Protein AF-A0A397U4J9-F1 (afdb_monomer)

Organism: NCBI:txid44941

pLDDT: mean 84.46, std 11.75, range [53.84, 97.38]

Solvent-accessible surface area (backbone atoms only — not comparable to full-atom values): 6083 Å² total; per-residue (Å²): 115,74,42,70,66,43,46,47,75,84,66,29,71,51,72,66,59,50,51,54,52,54,52,48,53,52,54,36,51,73,38,79,79,35,71,68,27,49,55,50,51,52,43,66,71,63,71,59,74,79,47,59,63,58,53,52,62,70,53,60,80,82,78,80,80,57,95,87,62,81,88,70,90,73,92,79,70,71,90,79,53,77,84,67,66,42,91,89,62,68,72,90,127

Foldseek 3Di:
DVQCQDQDPVSHDDPVVVVVVVVVLVVQCVVCPHPSNVVVVCCVVVPPPVCPVVVVVVPPPPDDDDPPDDPDDDDDDPVPDDRGDGPVRPDDD

Sequence (93 aa):
MNECLDAEAQSRPTAKVLCDELWQFYNDLENGKTVLYKQIEEIRDSGKNPSVYDQAKSTRFNYQTHKQAIYASRSLDFSKLPKPINAGEVPDV

Secondary structure (DSSP, 8-state):
-GGGG-SSGGGSPPHHHHHHHHHHHHHHHHSTTSHHHHHHHHHHHTS----HHHHHHHS-------TT---S-----GGGSPPP--TT-PPP-

Radius of gyration: 19.85 Å; Cα contacts (8 Å, |Δi|>4): 32; chains: 1; bounding box: 39×32×53 Å

Structure (mmCIF, N/CA/C/O backbone):
data_AF-A0A397U4J9-F1
#
_entry.id   AF-A0A397U4J9-F1
#
loop_
_atom_site.group_PDB
_atom_site.id
_atom_site.type_symbol
_atom_site.label_atom_id
_atom_site.label_alt_id
_atom_site.label_comp_id
_atom_site.label_asym_id
_atom_site.label_entity_id
_atom_site.label_seq_id
_atom_site.pdbx_PDB_ins_code
_atom_site.Cartn_x
_atom_site.Cartn_y
_atom_site.Cartn_z
_atom_site.occupancy
_atom_site.B_iso_or_equiv
_atom_site.auth_seq_id
_atom_site.auth_comp_id
_atom_site.auth_asym_id
_atom_site.auth_atom_id
_atom_site.pdbx_PDB_model_num
ATOM 1 N N . MET A 1 1 ? -4.623 1.040 -6.446 1.00 75.75 1 MET A N 1
ATOM 2 C CA . MET A 1 1 ? -4.057 1.454 -5.131 1.00 75.75 1 MET A CA 1
ATOM 3 C C . MET A 1 1 ? -4.947 2.371 -4.287 1.00 75.75 1 MET A C 1
ATOM 5 O O . MET A 1 1 ? -5.000 2.124 -3.091 1.00 75.75 1 MET A O 1
ATOM 9 N N . ASN A 1 2 ? -5.644 3.389 -4.816 1.00 85.44 2 ASN A N 1
ATOM 10 C CA . ASN A 1 2 ? -6.550 4.213 -3.979 1.00 85.44 2 ASN A CA 1
ATOM 11 C C . ASN A 1 2 ? -7.642 3.382 -3.282 1.00 85.44 2 ASN A C 1
ATOM 13 O O . ASN A 1 2 ? -8.010 3.675 -2.153 1.00 85.44 2 ASN A O 1
ATOM 17 N N . GLU A 1 3 ? -8.067 2.287 -3.911 1.00 90.81 3 GLU A N 1
ATOM 18 C CA . GLU A 1 3 ? -8.996 1.299 -3.350 1.00 90.81 3 GLU A CA 1
ATOM 19 C C . GLU A 1 3 ? -8.492 0.657 -2.044 1.00 90.81 3 GLU A C 1
ATOM 21 O O . GLU A 1 3 ? -9.284 0.233 -1.211 1.00 90.81 3 GLU A O 1
ATOM 26 N N . CYS A 1 4 ? -7.176 0.626 -1.795 1.00 92.94 4 CYS A N 1
ATOM 27 C CA . CYS A 1 4 ? -6.625 0.158 -0.517 1.00 92.94 4 CYS A CA 1
ATOM 28 C C . CYS A 1 4 ? -7.019 1.059 0.660 1.00 92.94 4 CYS A C 1
ATOM 30 O O . CYS A 1 4 ? -6.994 0.615 1.808 1.00 92.94 4 CYS A O 1
ATOM 32 N N . LEU A 1 5 ? -7.327 2.326 0.376 1.00 92.31 5 LEU A N 1
ATOM 33 C CA . LEU A 1 5 ? -7.706 3.336 1.357 1.00 92.31 5 LEU A CA 1
ATOM 34 C C . LEU A 1 5 ? -9.223 3.459 1.507 1.00 92.31 5 LEU A C 1
ATOM 36 O O . LEU A 1 5 ? -9.672 4.305 2.278 1.00 92.31 5 LEU A O 1
ATOM 40 N N . ASP A 1 6 ? -9.997 2.629 0.801 1.00 93.62 6 ASP A N 1
ATOM 41 C CA . ASP A 1 6 ? -11.450 2.697 0.856 1.00 93.62 6 ASP A CA 1
ATOM 42 C C . ASP A 1 6 ? -11.957 2.440 2.282 1.00 93.62 6 ASP A C 1
ATOM 44 O O . ASP A 1 6 ? -11.478 1.559 3.012 1.00 93.62 6 ASP A O 1
ATOM 48 N N . ALA A 1 7 ? -12.917 3.246 2.715 1.00 92.06 7 ALA A N 1
ATOM 49 C CA . ALA A 1 7 ? -13.494 3.161 4.041 1.00 92.06 7 ALA A CA 1
ATOM 50 C C . ALA A 1 7 ? -14.239 1.830 4.250 1.00 92.06 7 ALA A C 1
ATOM 52 O O . ALA A 1 7 ? -14.162 1.239 5.334 1.00 92.06 7 ALA A O 1
ATOM 53 N N . GLU A 1 8 ? -14.896 1.312 3.212 1.00 91.12 8 GLU A N 1
ATOM 54 C CA . GLU A 1 8 ? -15.592 0.035 3.239 1.00 91.12 8 GLU A CA 1
ATOM 55 C C . GLU A 1 8 ? -14.623 -1.128 2.991 1.00 91.12 8 GLU A C 1
ATOM 57 O O . GLU A 1 8 ? -13.960 -1.238 1.964 1.00 91.12 8 GLU A O 1
ATOM 62 N N . ALA A 1 9 ? -14.568 -2.070 3.937 1.00 90.12 9 ALA A N 1
ATOM 63 C CA . ALA A 1 9 ? -13.632 -3.192 3.862 1.00 90.12 9 ALA A CA 1
ATOM 64 C C . ALA A 1 9 ? -13.844 -4.095 2.632 1.00 90.12 9 ALA A C 1
ATOM 66 O O . ALA A 1 9 ? -12.885 -4.691 2.155 1.00 90.12 9 ALA A O 1
ATOM 67 N N . GLN A 1 10 ? -15.081 -4.197 2.134 1.00 91.56 10 GLN A N 1
ATOM 68 C CA . GLN A 1 10 ? -15.425 -5.021 0.968 1.00 91.56 10 GLN A CA 1
ATOM 69 C C . GLN A 1 10 ? -14.965 -4.394 -0.354 1.00 91.56 10 GLN A C 1
ATOM 71 O O . GLN A 1 10 ? -14.755 -5.113 -1.325 1.00 91.56 10 GLN A O 1
ATOM 76 N N . SER A 1 11 ? -14.791 -3.072 -0.378 1.00 93.44 11 SER A N 1
ATOM 77 C CA . SER A 1 11 ? -14.296 -2.327 -1.537 1.00 93.44 11 SER A CA 1
ATOM 78 C C . SER A 1 11 ?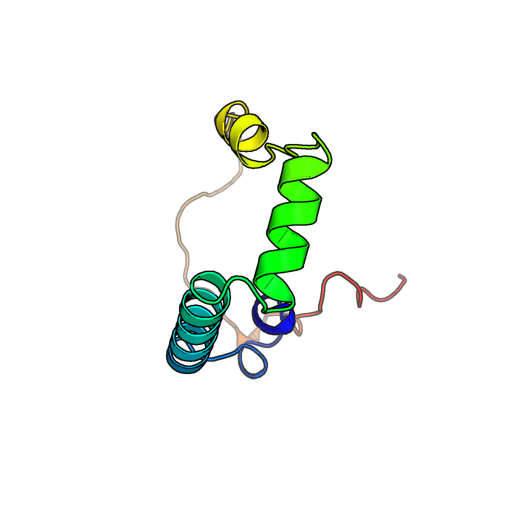 -12.771 -2.370 -1.646 1.00 93.44 11 SER A C 1
ATOM 80 O O . SER A 1 11 ? -12.213 -1.998 -2.675 1.00 93.44 11 SER A O 1
ATOM 82 N N . ARG A 1 12 ? -12.076 -2.835 -0.599 1.00 95.69 12 ARG A N 1
ATOM 83 C CA . ARG A 1 12 ? -10.619 -2.975 -0.617 1.00 95.69 12 ARG A CA 1
ATOM 84 C C . ARG A 1 12 ? -10.209 -4.218 -1.403 1.00 95.69 12 ARG A C 1
ATOM 86 O O . ARG A 1 12 ? -10.809 -5.283 -1.232 1.00 95.69 12 ARG A O 1
ATOM 93 N N . PRO A 1 13 ? -9.124 -4.142 -2.186 1.00 96.62 13 PRO A N 1
ATOM 94 C CA . PRO A 1 13 ? -8.589 -5.307 -2.863 1.00 96.62 13 PRO A CA 1
ATOM 95 C C . PRO A 1 13 ? -8.089 -6.340 -1.851 1.00 96.62 13 PRO A C 1
ATOM 97 O O . PRO A 1 13 ? -7.564 -6.023 -0.779 1.00 96.62 13 PRO A O 1
ATOM 100 N N . THR A 1 14 ? -8.227 -7.613 -2.211 1.00 96.38 14 THR A N 1
ATOM 101 C CA . THR A 1 14 ? -7.666 -8.702 -1.407 1.00 96.38 14 THR A CA 1
ATOM 102 C C . THR A 1 14 ? -6.141 -8.718 -1.500 1.00 96.38 14 THR A C 1
ATOM 104 O O . THR A 1 14 ? -5.554 -8.272 -2.486 1.00 96.38 14 THR A O 1
ATOM 107 N N . ALA A 1 15 ? -5.488 -9.324 -0.506 1.00 95.81 15 ALA A N 1
ATOM 108 C CA . ALA A 1 15 ? -4.033 -9.483 -0.504 1.00 95.81 15 ALA A CA 1
ATOM 109 C C . ALA A 1 15 ? -3.504 -10.193 -1.763 1.00 95.81 15 ALA A C 1
ATOM 111 O O . ALA A 1 15 ? -2.429 -9.858 -2.249 1.00 95.81 15 ALA A O 1
ATOM 112 N N . LYS A 1 16 ? -4.268 -11.146 -2.314 1.00 97.38 16 LYS A N 1
ATOM 113 C CA . LYS A 1 16 ? -3.901 -11.852 -3.546 1.00 97.38 16 LYS A CA 1
ATOM 114 C C . LYS A 1 16 ? -3.871 -10.906 -4.748 1.00 97.38 16 LYS A C 1
ATOM 116 O O . LYS A 1 16 ? -2.865 -10.859 -5.441 1.00 97.38 16 LYS A O 1
ATOM 121 N N . VAL A 1 17 ? -4.940 -10.128 -4.942 1.00 96.44 17 VAL A N 1
ATOM 122 C CA . VAL A 1 17 ? -5.041 -9.151 -6.041 1.00 96.44 17 VAL A CA 1
ATOM 123 C C . VAL A 1 17 ? -3.906 -8.133 -5.958 1.00 96.44 17 VAL A C 1
ATOM 125 O O . VAL A 1 17 ? -3.239 -7.876 -6.953 1.00 96.44 17 VAL A O 1
ATOM 128 N N . LEU A 1 18 ? -3.620 -7.626 -4.756 1.00 95.56 18 LEU A N 1
ATOM 129 C CA . LEU A 1 18 ? -2.498 -6.711 -4.547 1.00 95.56 18 LEU A CA 1
ATOM 130 C C . LEU A 1 18 ? -1.150 -7.345 -4.882 1.00 95.56 18 LEU A C 1
ATOM 132 O O . LEU A 1 18 ? -0.297 -6.687 -5.468 1.00 95.56 18 LEU A O 1
ATOM 136 N N . CYS A 1 19 ? -0.942 -8.610 -4.516 1.00 96.12 19 CYS A N 1
ATOM 137 C CA . CYS A 1 19 ? 0.302 -9.300 -4.836 1.00 96.12 19 CYS A CA 1
ATOM 138 C C . CYS A 1 19 ? 0.504 -9.421 -6.352 1.00 96.12 19 CYS A C 1
ATOM 140 O O . CYS A 1 19 ? 1.612 -9.193 -6.836 1.00 96.12 19 CYS A O 1
ATOM 142 N N . ASP A 1 20 ? -0.562 -9.746 -7.084 1.00 96.56 20 ASP A N 1
ATOM 143 C CA . ASP A 1 20 ? -0.529 -9.869 -8.540 1.00 96.56 20 ASP A CA 1
ATOM 144 C C . ASP A 1 20 ? -0.251 -8.505 -9.204 1.00 96.56 20 ASP A C 1
ATOM 146 O O . ASP A 1 20 ? 0.604 -8.418 -10.086 1.00 96.56 20 ASP A O 1
ATOM 150 N N . GLU A 1 21 ? -0.896 -7.422 -8.746 1.00 95.19 21 GLU A N 1
ATOM 151 C CA . GLU A 1 21 ? -0.635 -6.054 -9.235 1.00 95.19 21 GLU A CA 1
ATOM 152 C C . GLU A 1 21 ? 0.813 -5.611 -8.988 1.00 95.19 21 GLU A C 1
ATOM 154 O O . GLU A 1 21 ? 1.480 -5.110 -9.894 1.00 95.19 21 GLU A O 1
ATOM 159 N N . LEU A 1 22 ? 1.327 -5.824 -7.772 1.00 93.94 22 LEU A N 1
ATOM 160 C CA . LEU A 1 22 ? 2.702 -5.466 -7.419 1.00 93.94 22 LEU A CA 1
ATOM 161 C C . LEU A 1 22 ? 3.724 -6.247 -8.251 1.00 93.94 22 LEU A C 1
ATOM 163 O O . LEU A 1 22 ? 4.757 -5.695 -8.633 1.00 93.94 22 LEU A O 1
ATOM 167 N N . TRP A 1 23 ? 3.429 -7.510 -8.564 1.00 95.69 23 TRP A N 1
ATOM 168 C CA . TRP A 1 23 ? 4.267 -8.311 -9.449 1.00 95.69 23 TRP A CA 1
ATOM 169 C C . TRP A 1 23 ? 4.294 -7.752 -10.876 1.00 95.69 23 TRP A C 1
ATOM 171 O O . TRP A 1 23 ? 5.352 -7.711 -11.500 1.00 95.69 23 TRP A O 1
ATOM 181 N N . GLN A 1 24 ? 3.160 -7.268 -11.392 1.00 94.25 24 GLN A N 1
ATOM 182 C CA . GLN A 1 24 ? 3.135 -6.611 -12.702 1.00 94.25 24 GLN A CA 1
ATOM 183 C C . GLN A 1 24 ? 3.955 -5.322 -12.710 1.00 94.25 24 GLN A C 1
ATOM 185 O O . GLN A 1 24 ? 4.753 -5.131 -13.622 1.00 94.25 24 GLN A O 1
ATOM 190 N N . PHE A 1 25 ? 3.859 -4.490 -11.669 1.00 93.25 25 PHE A N 1
ATOM 191 C CA . PHE A 1 25 ? 4.704 -3.295 -11.558 1.00 93.25 25 PHE A CA 1
ATOM 192 C C . PHE A 1 25 ? 6.196 -3.627 -11.537 1.00 93.25 25 PHE A C 1
ATOM 194 O O . PHE A 1 25 ? 6.991 -2.904 -12.133 1.00 93.25 25 PHE A O 1
ATOM 201 N N . TYR A 1 26 ? 6.584 -4.723 -10.883 1.00 93.19 26 TYR A N 1
ATOM 202 C CA . TYR A 1 26 ? 7.967 -5.193 -10.898 1.00 93.19 26 TYR A CA 1
ATOM 203 C C . TYR A 1 26 ? 8.440 -5.553 -12.316 1.00 93.19 26 TYR A C 1
ATOM 205 O O . TYR A 1 26 ? 9.508 -5.112 -12.737 1.00 93.19 26 TYR A O 1
ATOM 213 N N . ASN A 1 27 ? 7.627 -6.281 -13.084 1.00 93.94 27 ASN A N 1
ATOM 214 C CA . ASN A 1 27 ? 7.961 -6.617 -14.473 1.00 93.94 27 ASN A CA 1
ATOM 215 C C . ASN A 1 27 ? 7.991 -5.367 -15.368 1.00 93.94 27 ASN A C 1
ATOM 217 O O . ASN A 1 27 ? 8.862 -5.225 -16.227 1.00 93.94 27 ASN A O 1
ATOM 221 N N . ASP A 1 28 ? 7.059 -4.435 -15.154 1.00 94.38 28 ASP A N 1
ATOM 222 C CA . ASP A 1 28 ? 7.010 -3.177 -15.895 1.00 94.38 28 ASP A CA 1
ATOM 223 C C . ASP A 1 28 ? 8.249 -2.318 -15.638 1.00 94.38 28 ASP A C 1
ATOM 225 O O . ASP A 1 28 ? 8.728 -1.645 -16.549 1.00 94.38 28 AS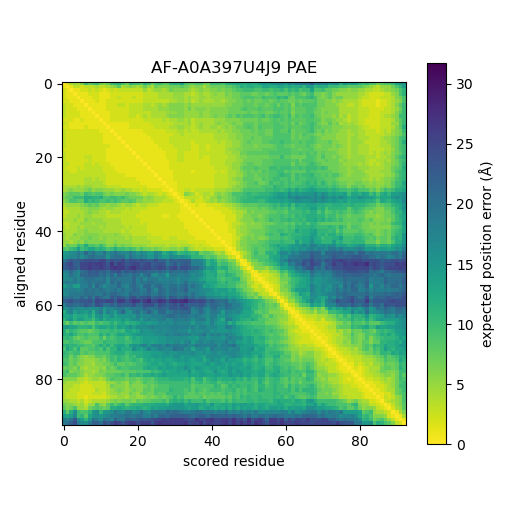P A O 1
ATOM 229 N N . LEU A 1 29 ? 8.785 -2.356 -14.419 1.00 92.19 29 LEU A N 1
ATOM 230 C CA . LEU A 1 29 ? 10.034 -1.700 -14.046 1.00 92.19 29 LEU A CA 1
ATOM 231 C C . LEU A 1 29 ? 11.258 -2.313 -14.724 1.00 92.19 29 LEU A C 1
ATOM 233 O O . LEU A 1 29 ? 12.170 -1.586 -15.107 1.00 92.19 29 LEU A O 1
ATOM 237 N N . GLU A 1 30 ? 11.293 -3.634 -14.883 1.00 91.06 30 GLU A N 1
ATOM 238 C CA . GLU A 1 30 ? 12.369 -4.306 -15.618 1.00 91.06 30 GLU A CA 1
ATOM 239 C C . GLU A 1 30 ? 12.341 -3.929 -17.112 1.00 91.06 30 GLU A C 1
ATOM 241 O O . GLU A 1 30 ? 13.374 -3.835 -17.780 1.00 91.06 30 GLU A O 1
ATOM 246 N N . ASN A 1 31 ? 11.152 -3.625 -17.638 1.00 89.44 31 ASN A N 1
ATOM 247 C CA . ASN A 1 31 ? 10.972 -3.144 -18.996 1.00 89.44 31 ASN A CA 1
ATOM 248 C C . ASN A 1 31 ? 11.135 -1.616 -19.087 1.00 89.44 31 ASN A C 1
ATOM 250 O O . ASN A 1 31 ? 10.178 -0.850 -18.969 1.00 89.44 31 ASN A O 1
ATOM 254 N N . GLY A 1 32 ? 12.343 -1.172 -19.446 1.00 84.81 32 GLY A N 1
ATOM 255 C CA . GLY A 1 32 ? 12.721 0.245 -19.589 1.00 84.81 32 GLY A CA 1
ATOM 256 C C . GLY A 1 32 ? 11.914 1.102 -20.587 1.00 84.81 32 GLY A C 1
ATOM 257 O O . GLY A 1 32 ? 12.263 2.251 -20.851 1.00 84.81 32 GLY A O 1
ATOM 258 N N . LYS A 1 33 ? 10.857 0.561 -21.203 1.00 91.06 33 LYS A N 1
ATOM 259 C CA . LYS A 1 33 ? 9.972 1.271 -22.139 1.00 91.06 33 LYS A CA 1
ATOM 260 C C . LYS A 1 33 ? 8.568 1.517 -21.590 1.00 91.06 33 LYS A C 1
ATOM 262 O O . LYS A 1 33 ? 7.804 2.228 -22.253 1.00 91.06 33 LYS A O 1
ATOM 267 N N . THR A 1 34 ? 8.218 0.953 -20.435 1.00 95.56 34 THR A N 1
ATOM 268 C CA . THR A 1 34 ? 6.884 1.118 -19.844 1.00 95.56 34 THR A CA 1
ATOM 269 C C . THR A 1 34 ? 6.640 2.551 -19.389 1.00 95.56 34 THR A C 1
ATOM 271 O O . THR A 1 34 ? 7.564 3.345 -19.200 1.00 95.56 34 THR A O 1
ATOM 274 N N . VAL A 1 35 ? 5.361 2.897 -19.234 1.00 94.06 35 VAL A N 1
ATOM 275 C CA . VAL A 1 35 ? 4.957 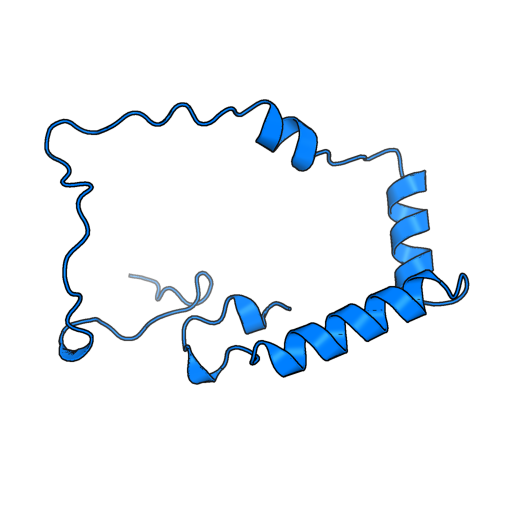4.200 -18.692 1.00 94.06 35 VAL A CA 1
ATOM 276 C C . VAL A 1 35 ? 5.484 4.362 -17.267 1.00 94.06 35 VAL A C 1
ATOM 278 O O . VAL A 1 35 ? 6.050 5.406 -16.955 1.00 94.06 35 VAL A O 1
ATOM 281 N N . LEU A 1 36 ? 5.378 3.312 -16.446 1.00 92.88 36 LEU A N 1
ATOM 282 C CA . LEU A 1 36 ? 5.856 3.306 -15.064 1.00 92.88 36 LEU A CA 1
ATOM 283 C C . LEU A 1 36 ? 7.363 3.582 -14.975 1.00 92.88 36 LEU A C 1
ATOM 285 O O . LEU A 1 36 ? 7.777 4.447 -14.206 1.00 92.88 36 LEU A O 1
ATOM 289 N N . TYR A 1 37 ? 8.175 2.897 -15.789 1.00 93.94 37 TYR A N 1
ATOM 290 C CA . TYR A 1 37 ? 9.618 3.131 -15.825 1.00 93.94 37 TYR A CA 1
ATOM 291 C C . TYR A 1 37 ? 9.938 4.589 -16.174 1.00 93.94 37 TYR A C 1
ATOM 293 O O . TYR A 1 37 ? 10.677 5.252 -15.453 1.00 93.94 37 TYR A O 1
ATOM 301 N N . LYS A 1 38 ? 9.321 5.129 -17.234 1.00 93.62 38 LYS A N 1
ATOM 302 C CA . LYS A 1 38 ? 9.543 6.520 -17.666 1.00 93.62 38 LYS A CA 1
ATOM 303 C C . LYS A 1 38 ? 9.170 7.537 -16.589 1.00 93.62 38 LYS A C 1
ATOM 305 O O . LYS A 1 38 ? 9.932 8.465 -16.357 1.00 93.62 38 LYS A O 1
ATOM 310 N N .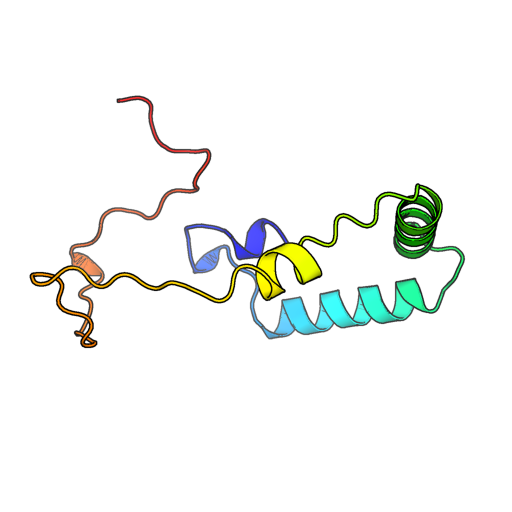 GLN A 1 39 ? 8.042 7.342 -15.906 1.00 90.88 39 GLN A N 1
ATOM 311 C CA . GLN A 1 39 ? 7.626 8.212 -14.801 1.00 90.88 39 GLN A CA 1
ATOM 312 C C . GLN A 1 39 ? 8.650 8.217 -13.657 1.00 90.88 39 GLN A C 1
ATOM 314 O O . GLN A 1 39 ? 8.908 9.258 -13.056 1.00 90.88 39 GLN A O 1
ATOM 319 N N . ILE A 1 40 ? 9.255 7.066 -13.361 1.00 89.25 40 ILE A N 1
ATOM 320 C CA . ILE A 1 40 ? 10.288 6.950 -12.326 1.00 89.25 40 ILE A CA 1
ATOM 321 C C . ILE A 1 40 ? 11.586 7.637 -12.751 1.00 89.25 40 ILE A C 1
ATOM 323 O O . ILE A 1 40 ? 12.171 8.355 -11.939 1.00 89.25 40 ILE A O 1
ATOM 327 N N . GLU A 1 41 ? 12.004 7.480 -14.008 1.00 90.88 41 GLU A N 1
ATOM 328 C CA . GLU A 1 41 ? 13.152 8.211 -14.561 1.00 90.88 41 GLU A CA 1
ATOM 329 C C . GLU A 1 41 ? 12.922 9.727 -14.497 1.00 90.88 41 GLU A C 1
ATOM 331 O O . GLU A 1 41 ? 13.776 10.450 -13.997 1.00 90.88 41 GLU A O 1
ATOM 336 N N . GLU A 1 42 ? 11.743 10.210 -14.901 1.00 91.00 42 GLU A N 1
ATOM 337 C CA . GLU A 1 42 ? 11.384 11.632 -14.837 1.00 91.00 42 GLU A CA 1
ATOM 338 C C . GLU A 1 42 ? 11.452 12.185 -13.405 1.00 91.00 42 GLU A C 1
ATOM 340 O O . GLU A 1 42 ? 11.982 13.276 -13.182 1.00 91.00 42 GLU A O 1
ATOM 345 N N . ILE A 1 43 ? 10.952 11.438 -12.413 1.00 87.19 43 ILE A N 1
ATOM 346 C CA . ILE A 1 43 ? 11.048 11.829 -10.999 1.00 87.19 43 ILE A CA 1
ATOM 347 C C . ILE A 1 43 ? 12.511 11.859 -10.554 1.00 87.19 43 ILE A C 1
ATOM 349 O O . ILE A 1 43 ? 12.929 12.837 -9.929 1.00 87.19 43 ILE A O 1
ATOM 353 N N . ARG A 1 44 ? 13.296 10.830 -10.893 1.00 85.00 44 ARG A N 1
ATOM 354 C CA . ARG A 1 44 ? 14.719 10.746 -10.541 1.00 85.00 44 ARG A CA 1
ATOM 355 C C . ARG A 1 44 ? 15.510 11.916 -11.127 1.00 85.00 44 ARG A C 1
ATOM 357 O O . ARG A 1 44 ? 16.307 12.532 -10.422 1.00 85.00 44 ARG A O 1
ATOM 364 N N . ASP A 1 45 ? 15.242 12.250 -12.382 1.00 88.06 45 ASP A N 1
ATOM 365 C CA . ASP A 1 45 ? 15.931 13.307 -13.119 1.00 88.06 45 ASP A CA 1
ATOM 366 C C . ASP A 1 45 ? 15.456 14.708 -12.706 1.00 88.06 45 ASP A C 1
ATOM 368 O O . ASP A 1 45 ? 16.195 15.683 -12.839 1.00 88.06 45 ASP A O 1
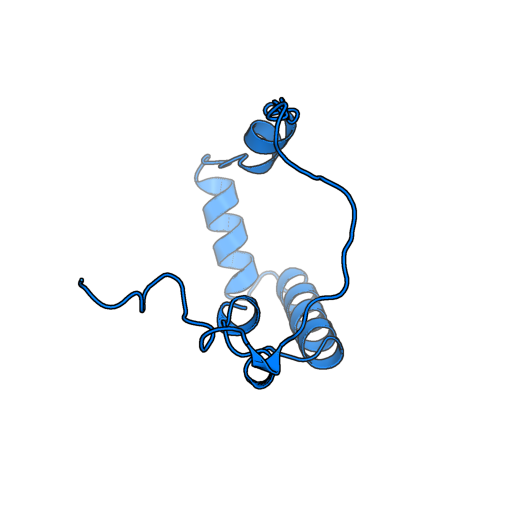ATOM 372 N N . SER A 1 46 ? 14.256 14.830 -12.123 1.00 85.12 46 SER A N 1
ATOM 373 C CA . SER A 1 46 ? 13.725 16.110 -11.639 1.00 85.12 46 SER A CA 1
ATOM 374 C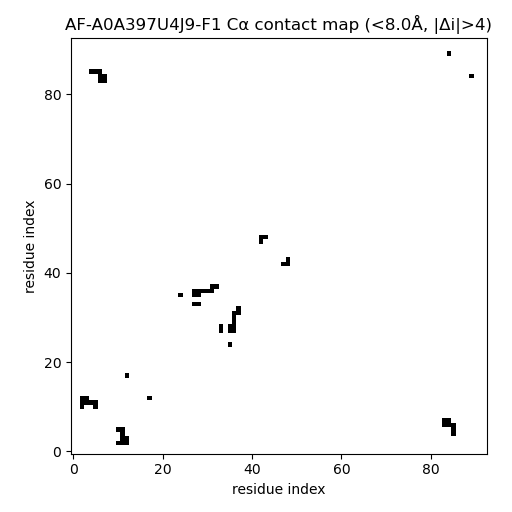 C . SER A 1 46 ? 14.528 16.726 -10.485 1.00 85.12 46 SER A C 1
ATOM 376 O O . SER A 1 46 ? 14.242 17.856 -10.080 1.00 85.12 46 SER A O 1
ATOM 378 N N . GLY A 1 47 ? 15.482 15.991 -9.896 1.00 70.38 47 GLY A N 1
ATOM 379 C CA . GLY A 1 47 ? 16.276 16.424 -8.738 1.00 70.38 47 GLY A CA 1
ATOM 380 C C . GLY A 1 47 ? 15.453 16.609 -7.457 1.00 70.38 47 GLY A C 1
ATOM 381 O O . GLY A 1 47 ? 16.006 16.792 -6.372 1.00 70.38 47 GLY A O 1
ATOM 382 N N . LYS A 1 48 ? 14.123 16.513 -7.555 1.00 68.50 48 LYS A N 1
ATOM 383 C CA . LYS A 1 48 ? 13.217 16.343 -6.434 1.00 68.50 48 LYS A CA 1
ATOM 384 C C . LYS A 1 48 ? 13.336 14.881 -6.033 1.00 68.50 48 LYS A C 1
ATOM 386 O O . LYS A 1 48 ? 12.614 14.030 -6.529 1.00 68.50 48 LYS A O 1
ATOM 391 N N . ASN A 1 49 ? 14.248 14.591 -5.116 1.00 62.62 49 ASN A N 1
ATOM 392 C CA . ASN A 1 49 ? 14.014 13.507 -4.179 1.00 62.62 49 ASN A CA 1
ATOM 393 C C . ASN A 1 49 ? 13.065 14.089 -3.132 1.00 62.62 49 ASN A C 1
ATOM 395 O O . ASN A 1 49 ? 13.550 14.744 -2.203 1.00 62.62 49 ASN A O 1
ATOM 399 N N . PRO A 1 50 ? 11.728 13.927 -3.232 1.00 60.16 50 PRO A N 1
ATOM 400 C CA . PRO A 1 50 ? 10.911 14.076 -2.054 1.00 60.16 50 PRO A CA 1
ATOM 401 C C . PRO A 1 50 ? 11.307 12.890 -1.192 1.00 60.16 50 PRO A C 1
ATOM 403 O O . PRO A 1 50 ? 10.707 11.819 -1.251 1.00 60.16 50 PRO A O 1
ATOM 406 N N . SER A 1 51 ? 12.376 13.042 -0.419 1.00 62.00 51 SER A N 1
ATOM 407 C CA . SER A 1 51 ? 12.728 12.048 0.566 1.00 62.00 51 SER A CA 1
ATOM 408 C C . SER A 1 51 ? 11.761 12.210 1.731 1.00 62.00 51 SER A C 1
ATOM 410 O O . SER A 1 51 ? 12.127 12.550 2.847 1.00 62.00 51 SER A O 1
ATOM 412 N N . VAL A 1 52 ? 10.476 11.983 1.447 1.00 62.72 52 VAL A N 1
ATOM 413 C CA . VAL A 1 52 ? 9.444 11.685 2.430 1.00 62.72 52 VAL A CA 1
ATOM 414 C C . VAL A 1 52 ? 9.953 10.544 3.302 1.00 62.72 52 VAL A C 1
ATOM 416 O O . VAL A 1 52 ? 9.700 10.544 4.496 1.00 62.72 52 VAL A O 1
ATOM 419 N N . TYR A 1 53 ? 10.752 9.632 2.735 1.00 63.19 53 TYR A N 1
ATOM 420 C CA . TYR A 1 53 ? 11.501 8.626 3.474 1.00 63.19 53 TYR A CA 1
ATOM 421 C C . TYR A 1 53 ? 12.498 9.224 4.484 1.00 63.19 53 TYR A C 1
ATOM 423 O O . TYR A 1 53 ? 12.392 8.910 5.666 1.00 63.19 53 TYR A O 1
ATOM 431 N N . ASP A 1 54 ? 13.433 10.094 4.083 1.00 64.25 54 ASP A N 1
ATOM 432 C CA . ASP A 1 54 ? 14.409 10.683 5.018 1.00 64.25 54 ASP A CA 1
ATOM 433 C C . ASP A 1 54 ? 13.740 11.641 6.005 1.00 64.25 54 ASP A C 1
ATOM 435 O O . ASP A 1 54 ? 14.123 11.681 7.173 1.00 64.25 54 ASP A O 1
ATOM 439 N N . GLN A 1 55 ? 12.699 12.362 5.583 1.00 65.69 55 GLN A N 1
ATOM 440 C CA . GLN A 1 55 ? 11.893 13.210 6.455 1.00 65.69 55 GLN A CA 1
ATOM 441 C C . GLN A 1 55 ? 11.113 12.367 7.475 1.00 65.69 55 GLN A C 1
ATOM 443 O O . GLN A 1 55 ? 11.154 12.673 8.665 1.00 65.69 55 GLN A O 1
ATOM 448 N N . ALA A 1 56 ? 10.473 11.268 7.066 1.00 65.94 56 ALA A N 1
ATOM 449 C CA . ALA A 1 56 ? 9.785 10.341 7.970 1.00 65.94 56 ALA A CA 1
ATOM 450 C C . ALA A 1 56 ? 10.763 9.609 8.901 1.00 65.94 56 ALA A C 1
ATOM 452 O O . ALA A 1 56 ? 10.466 9.409 10.075 1.00 65.94 56 ALA A O 1
ATOM 453 N N . LYS A 1 57 ? 11.957 9.259 8.410 1.00 64.81 57 LYS A N 1
ATOM 454 C CA . LYS A 1 57 ? 13.029 8.630 9.194 1.00 64.81 57 LYS A CA 1
ATOM 455 C C . LYS A 1 57 ? 13.642 9.595 10.214 1.00 64.81 57 LYS A C 1
ATOM 457 O O . LYS A 1 57 ? 13.944 9.184 11.333 1.00 64.81 57 LYS A O 1
ATOM 462 N N . SER A 1 58 ? 13.819 10.865 9.840 1.00 64.00 58 SER A N 1
ATOM 463 C CA . SER A 1 58 ? 14.306 11.942 10.714 1.00 64.00 58 SER A CA 1
ATOM 464 C C . SER A 1 58 ? 13.261 12.345 11.756 1.00 64.00 58 SER A C 1
ATOM 466 O O . SER A 1 58 ? 13.603 12.611 12.909 1.00 64.00 58 SER A O 1
ATOM 468 N N . THR A 1 59 ? 11.976 12.260 11.397 1.00 64.00 59 THR A N 1
ATOM 469 C CA . THR A 1 59 ? 10.843 12.356 12.326 1.00 64.00 59 THR A CA 1
ATOM 470 C C . THR A 1 59 ? 10.718 11.054 13.117 1.00 64.00 59 THR A C 1
ATOM 472 O O . THR A 1 59 ? 9.696 10.374 13.102 1.00 64.00 59 THR A O 1
ATOM 475 N N . ARG A 1 60 ? 11.789 10.671 13.821 1.00 61.97 60 ARG A N 1
ATOM 476 C CA . ARG A 1 60 ? 11.734 9.628 14.840 1.00 61.97 60 ARG A CA 1
ATOM 477 C C . ARG A 1 60 ? 10.564 9.972 15.750 1.00 61.97 60 ARG A C 1
ATOM 479 O O . ARG A 1 60 ? 10.516 11.064 16.310 1.00 61.97 60 ARG A O 1
ATOM 486 N N . PHE A 1 61 ? 9.604 9.061 15.820 1.00 63.59 61 PHE A N 1
ATOM 487 C CA . PHE A 1 61 ? 8.323 9.294 16.453 1.00 63.59 61 PHE A CA 1
ATOM 488 C C . PHE A 1 61 ? 8.478 9.776 17.903 1.00 63.59 61 PHE A C 1
ATOM 490 O O . PHE A 1 61 ? 8.695 8.987 18.824 1.00 63.59 61 PHE A O 1
ATOM 497 N N . ASN A 1 62 ? 8.346 11.082 18.115 1.00 65.88 62 ASN A N 1
ATOM 498 C CA . ASN A 1 62 ? 8.179 11.660 19.440 1.00 65.88 62 ASN A CA 1
ATOM 499 C C . ASN A 1 62 ? 6.726 11.424 19.859 1.00 65.88 62 ASN A C 1
ATOM 501 O O . ASN A 1 62 ? 5.888 12.321 19.786 1.00 65.88 62 ASN A O 1
ATOM 505 N N . TYR A 1 63 ? 6.396 10.185 20.226 1.00 69.25 63 TYR A N 1
ATOM 506 C CA . TYR A 1 63 ? 5.064 9.856 20.718 1.00 69.25 63 TYR A CA 1
ATOM 507 C C . TYR A 1 63 ? 4.892 10.435 22.122 1.00 69.25 63 TYR A C 1
ATOM 509 O O . TYR A 1 63 ? 5.342 9.860 23.113 1.00 69.25 63 TYR A O 1
ATOM 517 N N . GLN A 1 64 ? 4.231 11.584 22.213 1.00 80.06 64 GLN A N 1
ATOM 518 C CA . GLN A 1 64 ? 3.788 12.126 23.488 1.00 80.06 64 GLN A CA 1
ATOM 519 C C . GLN A 1 64 ? 2.492 11.423 23.896 1.00 80.06 64 GLN A C 1
ATOM 521 O O . GLN A 1 64 ? 1.466 11.540 23.226 1.00 80.06 64 GLN A O 1
ATOM 526 N N . THR A 1 65 ? 2.535 10.664 24.989 1.00 85.00 65 THR A N 1
ATOM 527 C CA . THR A 1 65 ? 1.346 9.996 25.517 1.00 85.00 65 THR A CA 1
ATOM 528 C C . THR A 1 65 ? 0.543 10.951 26.393 1.00 85.00 65 THR A C 1
ATOM 530 O O . THR A 1 65 ? 1.086 11.725 27.185 1.00 85.00 65 THR A O 1
ATOM 533 N N . HIS A 1 66 ? -0.779 10.909 26.258 1.00 88.31 66 HIS A N 1
ATOM 534 C CA . HIS A 1 66 ? -1.669 11.668 27.124 1.00 88.31 66 HIS A CA 1
ATOM 535 C C . HIS A 1 66 ? -1.943 10.866 28.401 1.00 88.31 66 HIS A C 1
ATOM 537 O O . HIS A 1 66 ? -2.326 9.700 28.322 1.00 88.31 66 HIS A O 1
ATOM 543 N N . LYS A 1 67 ? -1.805 11.481 29.585 1.00 90.50 67 LYS A N 1
ATOM 544 C CA . LYS A 1 67 ? -1.913 10.775 30.883 1.00 90.50 67 LYS A CA 1
ATOM 545 C C . LYS A 1 67 ? -3.260 10.080 31.121 1.00 90.50 67 LYS A C 1
ATOM 547 O O . LYS A 1 67 ? -3.330 9.161 31.923 1.00 90.50 67 LYS A O 1
ATOM 552 N N . GLN A 1 68 ? -4.319 10.531 30.452 1.00 93.00 68 GLN A N 1
ATOM 553 C CA . GLN A 1 68 ? -5.668 9.962 30.578 1.00 93.00 68 GLN A CA 1
ATOM 554 C C . GLN A 1 68 ? -6.023 8.981 29.447 1.00 93.00 68 GLN A C 1
ATOM 556 O O . GLN A 1 68 ? -7.096 8.385 29.475 1.00 93.00 68 GLN A O 1
ATOM 561 N N . ALA A 1 69 ? -5.166 8.827 28.431 1.00 88.75 69 ALA A N 1
ATOM 562 C CA . ALA A 1 69 ? -5.438 7.922 27.321 1.00 88.75 69 ALA A CA 1
ATOM 563 C C . ALA A 1 69 ? -5.103 6.470 27.701 1.00 88.75 69 ALA A C 1
ATOM 565 O O . ALA A 1 69 ? -4.090 6.190 28.340 1.00 88.75 69 ALA A O 1
ATOM 566 N N . ILE A 1 70 ? -5.958 5.537 27.280 1.00 88.31 70 ILE A N 1
ATOM 567 C CA . ILE A 1 70 ? -5.759 4.097 27.473 1.00 88.31 70 ILE A CA 1
ATOM 568 C C . ILE A 1 70 ? -5.229 3.516 26.162 1.00 88.31 70 ILE A C 1
ATOM 570 O O . ILE A 1 70 ? -5.967 3.444 25.184 1.00 88.31 70 ILE A O 1
ATOM 574 N N . TYR A 1 71 ? -3.974 3.069 26.169 1.00 85.94 71 TYR A N 1
ATOM 575 C CA . TYR A 1 71 ? -3.286 2.489 25.004 1.00 85.94 71 TYR A CA 1
ATOM 576 C C . TYR A 1 71 ? -3.319 0.949 24.973 1.00 85.94 71 TYR A C 1
ATOM 578 O O . TYR A 1 71 ? -2.586 0.322 24.215 1.00 85.94 71 TYR A O 1
ATOM 586 N N . ALA A 1 72 ? -4.151 0.326 25.811 1.00 89.44 72 ALA A N 1
ATOM 587 C CA . ALA A 1 72 ? -4.381 -1.115 25.786 1.00 89.44 72 ALA A CA 1
ATOM 588 C C . ALA A 1 72 ? -5.411 -1.489 24.711 1.00 89.44 72 ALA A C 1
ATOM 590 O O . ALA A 1 72 ? -6.372 -0.748 24.471 1.00 89.44 72 ALA A O 1
ATOM 591 N N . SER A 1 73 ? -5.237 -2.661 24.097 1.00 90.31 73 SER A N 1
ATOM 592 C CA . SER A 1 73 ? -6.228 -3.221 23.182 1.00 90.31 73 SER A CA 1
ATOM 593 C C . SER A 1 73 ? -7.544 -3.509 23.913 1.00 90.31 73 SER A C 1
ATOM 595 O O . SER A 1 73 ? -7.571 -3.850 25.096 1.00 90.31 73 SER A O 1
ATOM 597 N N . ARG A 1 74 ? -8.659 -3.350 23.200 1.00 86.12 74 ARG A N 1
ATOM 598 C CA . ARG A 1 74 ? -10.005 -3.689 23.671 1.00 86.12 74 ARG A CA 1
ATOM 599 C C . ARG A 1 74 ? -10.798 -4.294 22.522 1.00 86.12 74 ARG A C 1
ATOM 601 O O . ARG A 1 74 ? -10.566 -3.930 21.370 1.00 86.12 74 ARG A O 1
ATOM 608 N N . SER A 1 75 ? -11.737 -5.179 22.832 1.00 89.69 75 SER A N 1
ATOM 609 C CA . SER A 1 75 ? -12.674 -5.690 21.833 1.00 89.69 75 SER A CA 1
ATOM 610 C C . SER A 1 75 ? -13.505 -4.540 21.265 1.00 89.69 75 SER A C 1
ATOM 612 O O . SER A 1 75 ? -14.013 -3.705 22.017 1.00 89.69 75 SER A O 1
ATOM 614 N N . LEU A 1 76 ? -13.624 -4.495 19.940 1.00 83.69 76 LEU A N 1
ATOM 615 C CA . LEU A 1 76 ? -14.387 -3.483 19.221 1.00 83.69 76 LEU A CA 1
ATOM 616 C C . LEU A 1 76 ? -15.716 -4.089 18.764 1.00 83.69 76 LEU A C 1
ATOM 618 O O . LEU A 1 76 ? -15.730 -5.094 18.057 1.00 83.69 76 LEU A O 1
ATOM 622 N N . ASP A 1 77 ? -16.826 -3.486 19.182 1.00 88.38 77 ASP A N 1
ATOM 623 C CA . ASP A 1 77 ? -18.169 -3.875 18.751 1.00 88.38 77 ASP A CA 1
ATOM 624 C C . ASP A 1 77 ? -18.543 -3.096 17.485 1.00 88.38 77 ASP A C 1
ATOM 626 O O . ASP A 1 77 ? -18.905 -1.921 17.551 1.00 88.38 77 ASP A O 1
ATOM 630 N N . PHE A 1 78 ? -18.445 -3.756 16.329 1.00 83.75 78 PHE A N 1
ATOM 631 C CA . PHE A 1 78 ? -18.746 -3.146 15.032 1.00 83.75 78 PHE A CA 1
ATOM 632 C C . PHE A 1 78 ? -20.217 -2.748 14.877 1.00 83.75 78 PHE A C 1
ATOM 634 O O . PHE A 1 78 ? -20.512 -1.855 14.089 1.00 83.75 78 PHE A O 1
ATOM 641 N N . SER A 1 79 ? -21.138 -3.357 15.633 1.00 87.19 79 SER A N 1
ATOM 642 C CA . SER A 1 79 ? -22.576 -3.087 15.496 1.00 87.19 79 SER A CA 1
ATOM 643 C C . SER A 1 79 ? -22.977 -1.678 15.941 1.00 87.19 79 SER A C 1
ATOM 645 O O . SER A 1 79 ? -24.028 -1.180 15.546 1.00 87.19 79 SER A O 1
ATOM 647 N N . LYS A 1 80 ? -22.135 -1.027 16.752 1.00 88.12 80 LYS A N 1
ATOM 648 C CA . LYS A 1 80 ? -22.382 0.308 17.316 1.00 88.12 80 LYS A CA 1
ATOM 649 C C . LYS A 1 80 ? -21.580 1.412 16.635 1.00 88.12 80 LYS A C 1
ATOM 651 O O . LYS A 1 80 ? -21.626 2.555 17.086 1.00 88.12 80 LYS A O 1
ATOM 656 N N . LEU A 1 81 ? -20.812 1.082 15.599 1.00 86.38 81 LEU A N 1
ATOM 6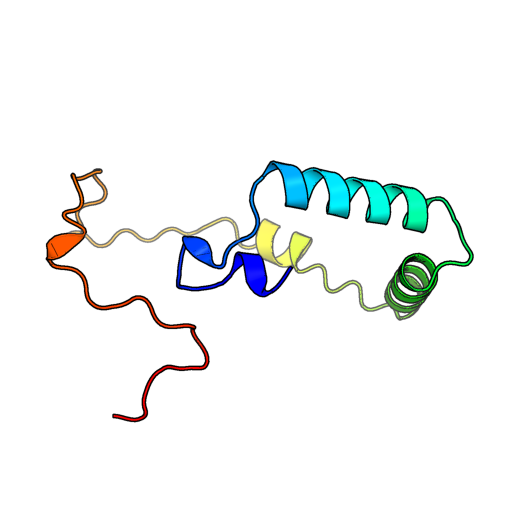57 C CA . LEU A 1 81 ? -19.992 2.057 14.892 1.00 86.38 81 LEU A CA 1
ATOM 658 C C . LEU A 1 81 ? -20.793 2.727 13.768 1.00 86.38 81 LEU A C 1
ATOM 660 O O . LEU A 1 81 ? -21.614 2.068 13.126 1.00 86.38 81 LEU A O 1
ATOM 664 N N . PRO A 1 82 ? -20.560 4.025 13.508 1.00 89.44 82 PRO A N 1
ATOM 665 C CA . PRO A 1 82 ? -21.115 4.680 12.334 1.00 89.44 82 PRO A CA 1
ATOM 666 C C . PRO A 1 82 ? -20.562 4.041 11.058 1.00 89.44 82 PRO A C 1
ATOM 668 O O . PRO A 1 82 ? -19.505 3.402 11.062 1.00 89.44 82 PRO A O 1
ATOM 671 N N . LYS A 1 83 ? -21.275 4.249 9.949 1.00 87.69 83 LYS A N 1
ATOM 672 C CA . LYS A 1 83 ? -20.806 3.804 8.640 1.00 87.69 83 LYS A CA 1
ATOM 673 C C . LYS A 1 83 ? -19.432 4.438 8.350 1.00 87.69 83 LYS A C 1
ATOM 675 O O . LYS A 1 83 ? -19.283 5.644 8.558 1.00 87.69 83 LYS A O 1
ATOM 680 N N . PRO A 1 84 ? -18.435 3.658 7.901 1.00 89.25 84 PRO A N 1
ATOM 681 C CA . PRO A 1 84 ? -17.146 4.216 7.526 1.00 89.25 84 PRO A CA 1
ATOM 682 C C . PRO A 1 84 ? -17.310 5.132 6.301 1.00 89.25 84 PRO A C 1
ATOM 684 O O . PRO A 1 84 ? -18.079 4.821 5.393 1.00 89.25 84 PRO A O 1
ATOM 687 N N . ILE A 1 85 ? -16.607 6.265 6.306 1.00 91.44 85 ILE A N 1
ATOM 688 C CA . ILE A 1 85 ? -16.637 7.289 5.252 1.00 91.44 85 ILE A CA 1
ATOM 689 C C . ILE A 1 85 ? -15.218 7.580 4.767 1.00 91.44 85 ILE A C 1
ATOM 691 O O . ILE A 1 85 ? -14.272 7.562 5.562 1.00 91.44 85 ILE A O 1
ATOM 695 N N . ASN A 1 86 ? -15.060 7.837 3.469 1.00 90.31 86 ASN A N 1
ATOM 696 C CA . ASN A 1 86 ? -13.766 8.211 2.911 1.00 90.31 86 ASN A CA 1
ATOM 697 C C . ASN A 1 86 ? -13.383 9.632 3.356 1.00 90.31 86 ASN A C 1
ATOM 699 O O . ASN A 1 86 ? -14.237 10.493 3.553 1.00 90.31 86 ASN A O 1
ATOM 703 N N . ALA A 1 87 ? -12.082 9.908 3.481 1.00 84.00 87 ALA A N 1
ATOM 704 C CA . ALA A 1 87 ? -11.583 11.187 4.001 1.00 84.00 87 ALA A CA 1
ATOM 705 C C . ALA A 1 87 ? -12.005 12.421 3.171 1.00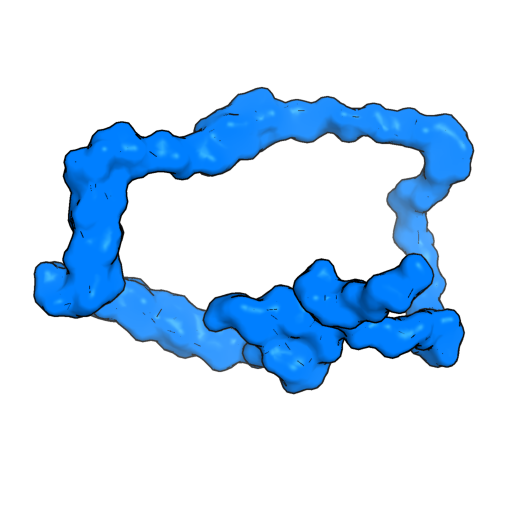 84.00 87 ALA A C 1
ATOM 707 O O . ALA A 1 87 ? -12.046 13.524 3.706 1.00 84.00 87 ALA A O 1
ATOM 708 N N . GLY A 1 88 ? -12.320 12.242 1.882 1.00 81.88 88 GLY A N 1
ATOM 709 C CA . GLY A 1 88 ? -12.833 13.299 0.998 1.00 81.88 88 GLY A CA 1
ATOM 710 C C . GLY A 1 88 ? -14.361 13.382 0.912 1.00 81.88 88 GLY A C 1
ATOM 711 O O . GLY A 1 88 ? -14.875 14.251 0.221 1.00 81.88 88 GLY A O 1
ATOM 712 N N . GLU A 1 89 ? -15.079 12.484 1.587 1.00 81.56 89 GLU A N 1
ATOM 713 C CA . GLU A 1 89 ? -16.547 12.388 1.571 1.00 81.56 89 GLU A CA 1
ATOM 714 C C . GLU A 1 89 ? -17.172 12.839 2.895 1.00 81.56 89 GLU A C 1
ATOM 716 O O . GLU A 1 89 ? -18.358 12.609 3.132 1.00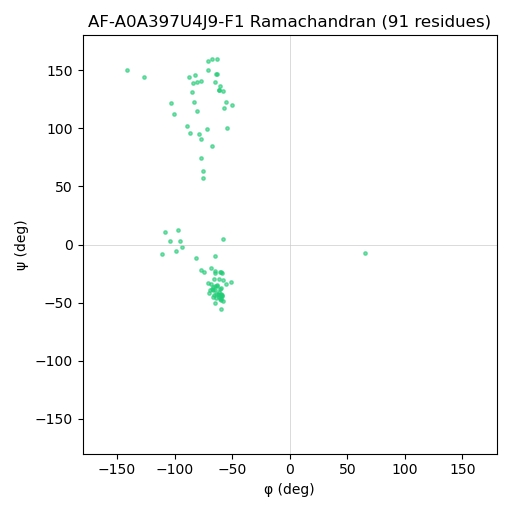 81.56 89 GLU A O 1
ATOM 721 N N . VAL A 1 90 ? -16.380 13.452 3.782 1.00 76.94 90 VAL A N 1
ATOM 722 C CA . VAL A 1 90 ? -16.886 13.981 5.050 1.00 76.94 90 VAL A CA 1
ATOM 723 C C . VAL A 1 90 ? -18.003 14.983 4.733 1.00 76.94 90 VAL A C 1
ATOM 725 O O . VAL A 1 90 ? -17.725 15.976 4.060 1.00 76.94 90 VAL A O 1
ATOM 728 N N . PRO A 1 91 ? -19.256 14.733 5.162 1.00 62.09 91 PRO A N 1
ATOM 729 C CA . PRO A 1 91 ? -20.354 15.653 4.900 1.00 62.09 91 PRO A CA 1
ATOM 730 C C . PRO A 1 91 ? -20.052 17.004 5.550 1.00 62.09 91 PRO A C 1
ATOM 732 O O . PRO A 1 91 ? -19.655 17.029 6.717 1.00 62.09 91 PRO A O 1
ATOM 735 N N . ASP A 1 92 ? -20.244 18.102 4.814 1.00 59.09 92 ASP A N 1
ATOM 736 C CA . ASP A 1 92 ? -20.249 19.445 5.402 1.00 59.09 92 ASP A CA 1
ATOM 737 C C . ASP A 1 92 ? -21.290 19.475 6.535 1.00 59.09 92 ASP A C 1
ATOM 739 O O . ASP A 1 92 ? -22.460 19.137 6.322 1.00 59.09 92 ASP A O 1
ATOM 743 N N . VAL A 1 93 ? -20.835 19.816 7.744 1.00 53.84 93 VAL A N 1
ATOM 744 C CA . VAL A 1 93 ? -21.660 19.961 8.957 1.00 53.84 93 VAL A CA 1
ATOM 745 C C . VAL A 1 93 ? -22.114 21.403 9.105 1.00 53.84 93 VAL A C 1
ATOM 747 O O . VAL A 1 93 ? -21.240 22.295 9.021 1.00 53.84 93 VAL A O 1
#

Mean predicted aligned error: 9.41 Å